Protein AF-A9KJ22-F1 (afdb_monomer)

Solvent-accessible surface area (backbone atoms only — not comparable to full-atom values): 5440 Å² total; per-residue (Å²): 140,86,86,83,89,75,87,72,91,70,94,84,78,93,72,81,83,83,75,76,88,50,88,89,60,47,62,38,33,76,65,34,90,72,58,38,42,70,66,55,82,80,54,94,90,59,62,65,70,65,37,34,44,70,88,66,49,87,78,81,54,54,41,57,66,63,24,69,66,49,47,51,51,53,52,59,58,74,76,102

Structure (mmCIF, N/CA/C/O backbone):
data_AF-A9KJ22-F1
#
_entry.id   AF-A9KJ22-F1
#
loop_
_atom_site.group_PDB
_atom_site.id
_atom_site.type_symbol
_atom_site.label_atom_id
_atom_site.label_alt_id
_atom_site.label_comp_id
_atom_site.label_asym_id
_atom_site.label_entity_id
_atom_site.label_seq_id
_atom_site.pdbx_PDB_ins_code
_atom_site.Cartn_x
_atom_site.Cartn_y
_atom_site.Cartn_z
_atom_site.occupancy
_atom_site.B_iso_or_equiv
_atom_site.auth_seq_id
_atom_site.auth_comp_id
_atom_site.auth_asym_id
_atom_site.auth_atom_id
_atom_site.pdbx_PDB_model_num
ATOM 1 N N . MET A 1 1 ? -3.057 5.906 -8.737 1.00 68.12 1 MET A N 1
ATOM 2 C CA . MET A 1 1 ? -1.751 5.986 -9.428 1.00 68.12 1 MET A CA 1
ATOM 3 C C . MET A 1 1 ? -1.966 5.576 -10.867 1.00 68.12 1 MET A C 1
ATOM 5 O O . MET A 1 1 ? -2.715 4.634 -11.087 1.00 68.12 1 MET A O 1
ATOM 9 N N . SER A 1 2 ? -1.320 6.265 -11.801 1.00 88.56 2 SER A N 1
ATOM 10 C CA . SER A 1 2 ? -1.350 5.928 -13.225 1.00 88.56 2 SER A CA 1
ATOM 11 C C . SER A 1 2 ? 0.084 5.757 -13.708 1.00 88.56 2 SER A C 1
ATOM 13 O O . SER A 1 2 ? 0.962 6.508 -13.286 1.00 88.56 2 SER A O 1
ATOM 15 N N . THR A 1 3 ? 0.314 4.778 -14.577 1.00 90.50 3 THR A N 1
ATOM 16 C CA . THR A 1 3 ? 1.616 4.530 -15.202 1.00 90.50 3 THR A CA 1
ATOM 17 C C . THR A 1 3 ? 1.475 4.763 -16.698 1.00 90.50 3 THR A C 1
ATOM 19 O O . THR A 1 3 ? 0.544 4.247 -17.311 1.00 90.50 3 THR A O 1
ATOM 22 N N . ILE A 1 4 ? 2.383 5.547 -17.278 1.00 93.31 4 ILE A N 1
ATOM 23 C CA . ILE A 1 4 ? 2.422 5.828 -18.715 1.00 93.31 4 ILE A CA 1
ATOM 24 C C . ILE A 1 4 ? 3.684 5.181 -19.275 1.00 93.31 4 ILE A C 1
ATOM 26 O O . ILE A 1 4 ? 4.786 5.472 -18.814 1.00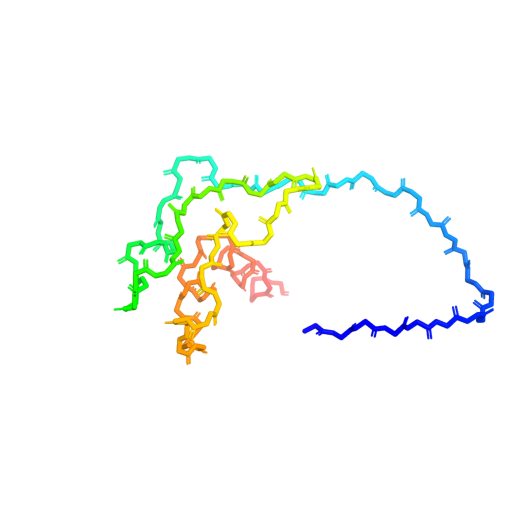 93.31 4 ILE A O 1
ATOM 30 N N . LEU A 1 5 ? 3.518 4.303 -20.262 1.00 95.25 5 LEU A N 1
ATOM 31 C CA . LEU A 1 5 ? 4.629 3.741 -21.024 1.00 95.25 5 LEU A CA 1
ATOM 32 C C . LEU A 1 5 ? 4.904 4.660 -22.214 1.00 95.25 5 LEU A C 1
ATOM 34 O O . LEU A 1 5 ? 3.997 4.970 -22.983 1.00 95.25 5 LEU A O 1
ATOM 38 N N . THR A 1 6 ? 6.142 5.125 -22.341 1.00 94.69 6 THR A N 1
ATOM 39 C CA . THR A 1 6 ? 6.551 6.066 -23.386 1.00 94.69 6 THR A CA 1
ATOM 40 C C . THR A 1 6 ? 7.981 5.783 -23.826 1.00 94.69 6 THR A C 1
ATOM 42 O O . THR A 1 6 ? 8.798 5.303 -23.044 1.00 94.69 6 THR A O 1
ATOM 45 N N . ASN A 1 7 ? 8.272 6.086 -25.086 1.00 96.50 7 ASN A N 1
ATOM 46 C CA . ASN A 1 7 ? 9.609 6.066 -25.677 1.00 96.50 7 ASN A CA 1
ATOM 47 C C . ASN A 1 7 ? 10.284 7.448 -25.675 1.00 96.50 7 ASN A C 1
ATOM 49 O O . ASN A 1 7 ? 11.392 7.578 -26.193 1.00 96.50 7 ASN A O 1
ATOM 53 N N . ALA A 1 8 ? 9.626 8.488 -25.152 1.00 95.56 8 ALA A N 1
ATOM 54 C CA . ALA A 1 8 ? 10.239 9.805 -25.039 1.00 95.56 8 ALA A CA 1
ATOM 55 C C . ALA A 1 8 ? 11.491 9.739 -24.136 1.00 95.56 8 ALA A C 1
ATOM 57 O O . ALA A 1 8 ? 11.478 9.027 -23.127 1.00 95.56 8 ALA A O 1
ATOM 58 N N . PRO A 1 9 ? 12.582 10.450 -24.478 1.00 93.56 9 PRO A N 1
ATOM 59 C CA . PRO A 1 9 ? 13.809 10.399 -23.697 1.00 93.56 9 PRO A CA 1
ATOM 60 C C . PRO A 1 9 ? 13.623 11.120 -22.357 1.00 93.56 9 PRO A C 1
ATOM 62 O O . PRO A 1 9 ? 13.310 12.309 -22.322 1.00 93.56 9 PRO A O 1
ATOM 65 N N . PHE A 1 10 ? 13.86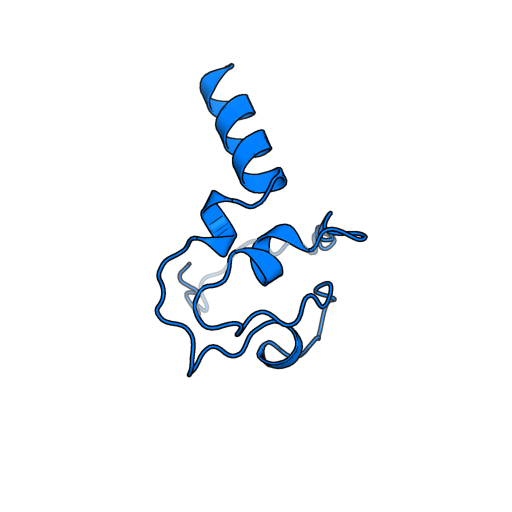0 10.410 -21.255 1.00 90.94 10 PHE A N 1
ATOM 66 C CA . PHE A 1 10 ? 13.872 10.964 -19.901 1.00 90.94 10 PHE A CA 1
ATOM 67 C C . PHE A 1 10 ? 15.139 10.529 -19.159 1.00 90.94 10 PHE A C 1
ATOM 69 O O . PHE A 1 10 ? 15.602 9.403 -19.361 1.00 90.94 10 PHE A O 1
ATOM 76 N N . PRO A 1 11 ? 15.702 11.377 -18.279 1.00 90.88 11 PRO A N 1
ATOM 77 C CA . PRO A 1 11 ? 16.768 10.946 -17.386 1.00 90.88 11 PRO A CA 1
ATOM 78 C C . PRO A 1 11 ? 16.244 9.842 -16.459 1.00 90.88 11 PRO A C 1
ATOM 80 O O . PRO A 1 11 ? 15.247 10.020 -15.759 1.00 90.88 11 PRO A O 1
ATOM 83 N N . THR A 1 12 ? 16.908 8.688 -16.464 1.00 88.12 12 THR A N 1
ATOM 84 C CA . THR A 1 12 ? 16.591 7.569 -15.571 1.00 88.12 12 THR A CA 1
ATOM 85 C C . THR A 1 12 ? 17.490 7.613 -14.346 1.00 88.12 12 THR A C 1
ATOM 87 O O . THR A 1 12 ? 18.712 7.656 -14.481 1.00 88.12 12 THR A O 1
ATOM 90 N N . GLU A 1 13 ? 16.905 7.525 -13.156 1.00 89.31 13 GLU A N 1
ATOM 91 C CA . GLU A 1 13 ? 17.653 7.410 -11.906 1.00 89.31 13 GLU A CA 1
ATOM 92 C C . GLU A 1 13 ? 17.367 6.065 -11.239 1.00 89.31 13 GLU A C 1
ATOM 94 O O . GLU A 1 13 ? 16.210 5.686 -11.052 1.00 89.31 13 GLU A O 1
ATOM 99 N N . ASN A 1 14 ? 18.421 5.359 -10.830 1.00 84.69 14 ASN A N 1
ATOM 100 C CA . ASN A 1 14 ? 18.288 4.144 -10.033 1.00 84.69 14 ASN A CA 1
ATOM 101 C C . ASN A 1 14 ? 18.280 4.507 -8.541 1.00 84.69 14 ASN A C 1
ATOM 103 O O . ASN A 1 14 ? 19.310 4.453 -7.865 1.00 84.69 14 ASN A O 1
ATOM 107 N N . ARG A 1 15 ? 17.128 4.970 -8.041 1.00 88.00 15 ARG A N 1
ATOM 108 C CA . ARG A 1 15 ? 16.958 5.285 -6.616 1.00 88.00 15 ARG A CA 1
ATOM 109 C C . ARG A 1 15 ? 16.708 4.007 -5.812 1.00 88.00 15 ARG A C 1
ATOM 111 O O . ARG A 1 15 ? 15.958 3.147 -6.273 1.00 88.00 15 ARG A O 1
ATOM 118 N N . PRO A 1 16 ? 17.269 3.892 -4.595 1.00 88.12 16 PRO A N 1
ATOM 119 C CA . PRO A 1 16 ? 16.973 2.763 -3.728 1.00 88.12 16 PRO A CA 1
ATOM 120 C C . PRO A 1 16 ? 15.482 2.731 -3.378 1.00 88.12 16 PRO A C 1
ATOM 122 O O . PRO A 1 16 ? 14.837 3.774 -3.224 1.00 88.12 16 PRO A O 1
ATOM 125 N N . PHE A 1 17 ? 14.944 1.524 -3.219 1.00 87.00 17 PHE A N 1
ATOM 126 C CA . PHE A 1 17 ? 13.570 1.341 -2.768 1.00 87.00 17 PHE A CA 1
ATOM 127 C C . PHE A 1 17 ? 13.390 1.901 -1.356 1.00 87.00 17 PHE A C 1
ATOM 129 O O . PHE A 1 17 ? 14.204 1.669 -0.462 1.00 87.00 17 PHE A O 1
ATOM 136 N N . ILE A 1 18 ? 12.286 2.614 -1.146 1.00 88.81 18 ILE A N 1
ATOM 137 C CA . ILE A 1 18 ? 11.866 3.020 0.192 1.00 88.81 18 ILE A CA 1
ATOM 138 C C . ILE A 1 18 ? 11.140 1.831 0.808 1.00 88.81 18 ILE A C 1
ATOM 140 O O . ILE A 1 18 ? 10.055 1.461 0.360 1.00 88.81 18 ILE A O 1
ATOM 144 N N . MET A 1 19 ? 11.745 1.237 1.832 1.00 92.12 19 MET A N 1
ATOM 145 C CA . MET A 1 19 ? 11.143 0.104 2.522 1.00 92.12 19 MET A CA 1
ATOM 146 C C . MET A 1 19 ? 9.919 0.531 3.347 1.00 92.12 19 MET A C 1
ATOM 148 O O . MET A 1 19 ? 9.918 1.628 3.925 1.00 92.12 19 MET A O 1
ATOM 152 N N . PRO A 1 20 ? 8.874 -0.316 3.430 1.00 92.38 20 PRO A N 1
ATOM 153 C CA . PRO A 1 20 ? 7.735 -0.067 4.302 1.00 92.38 20 PRO A CA 1
ATOM 154 C C . PRO A 1 20 ? 8.176 -0.007 5.764 1.00 92.38 20 PRO A C 1
ATOM 156 O O . PRO A 1 20 ? 9.107 -0.692 6.172 1.00 92.38 20 PRO A O 1
ATOM 159 N N . LYS A 1 21 ? 7.457 0.772 6.571 1.00 93.75 21 LYS A N 1
ATOM 160 C CA . LYS A 1 21 ? 7.709 0.920 8.016 1.00 93.75 21 LYS A CA 1
ATOM 161 C C . LYS A 1 21 ? 6.683 0.154 8.855 1.00 93.75 21 LYS A C 1
ATOM 163 O O . LYS A 1 21 ? 6.239 0.625 9.897 1.00 93.75 21 LYS A O 1
ATOM 168 N N . CYS A 1 22 ? 6.172 -0.945 8.309 1.00 93.75 22 CYS A N 1
ATOM 169 C CA . CYS A 1 22 ? 5.080 -1.686 8.926 1.00 93.75 22 CYS A CA 1
ATOM 170 C C . CYS A 1 22 ? 5.554 -2.452 10.161 1.00 93.75 22 CYS A C 1
ATOM 172 O O . CYS A 1 22 ? 4.830 -2.438 11.145 1.00 93.75 22 CYS A O 1
ATOM 174 N N . ASP A 1 23 ? 6.749 -3.045 10.141 1.00 89.50 23 ASP A N 1
ATOM 175 C CA . ASP A 1 23 ? 7.255 -3.910 11.215 1.00 89.50 23 ASP A CA 1
ATOM 176 C C . ASP A 1 23 ? 6.160 -4.897 11.682 1.00 89.50 23 ASP A C 1
ATOM 178 O O . ASP A 1 23 ? 5.629 -5.643 10.862 1.00 89.50 23 ASP A O 1
ATOM 182 N N . GLU A 1 24 ? 5.759 -4.864 12.954 1.00 93.75 24 GLU A N 1
ATOM 183 C CA . GLU A 1 24 ? 4.694 -5.712 13.521 1.00 93.75 24 GLU A CA 1
ATOM 184 C C . GLU A 1 24 ? 3.277 -5.100 13.422 1.00 93.75 24 GLU A C 1
ATOM 186 O O . GLU A 1 24 ? 2.318 -5.622 13.985 1.00 93.75 24 GLU A O 1
ATOM 191 N N . CYS A 1 25 ? 3.105 -3.970 12.730 1.00 96.31 25 CYS A N 1
ATOM 192 C CA . CYS A 1 25 ? 1.826 -3.264 12.626 1.00 96.31 25 CYS A CA 1
ATOM 193 C C . CYS A 1 25 ? 0.789 -4.042 11.801 1.00 96.31 25 CYS A C 1
ATOM 195 O O . CYS A 1 25 ? 0.984 -4.300 10.612 1.00 96.31 25 CYS A O 1
ATOM 197 N N . THR A 1 26 ? -0.378 -4.292 12.398 1.00 96.81 26 THR A N 1
ATOM 198 C CA . THR A 1 26 ? -1.513 -4.994 11.769 1.00 96.81 26 THR A CA 1
ATOM 199 C C . THR A 1 26 ? -2.736 -4.107 11.525 1.00 96.81 26 THR A C 1
ATOM 201 O O . THR A 1 26 ? -3.740 -4.581 11.006 1.00 96.81 26 THR A O 1
ATOM 204 N N . VAL A 1 27 ? -2.664 -2.799 11.803 1.00 98.06 27 VAL A N 1
ATOM 205 C CA . VAL A 1 27 ? -3.831 -1.887 11.795 1.00 98.06 27 VAL A CA 1
ATOM 206 C C . VAL A 1 27 ? -4.660 -1.962 10.508 1.00 98.06 27 VAL A C 1
ATOM 208 O O . VAL A 1 2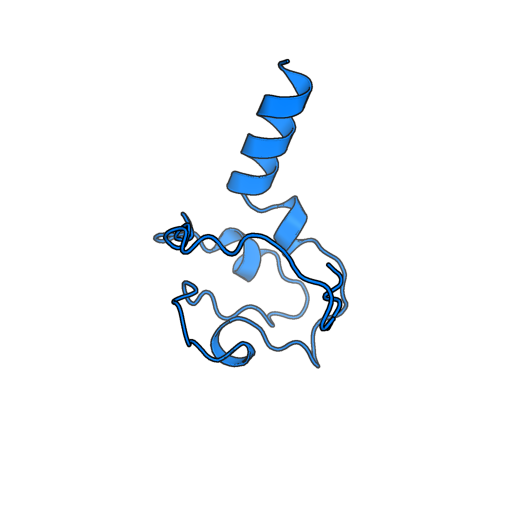7 ? -5.887 -1.979 10.561 1.00 98.06 27 VAL A O 1
ATOM 211 N N . CYS A 1 28 ? -4.013 -2.002 9.338 1.00 97.38 28 CYS A N 1
ATOM 212 C CA . CYS A 1 28 ? -4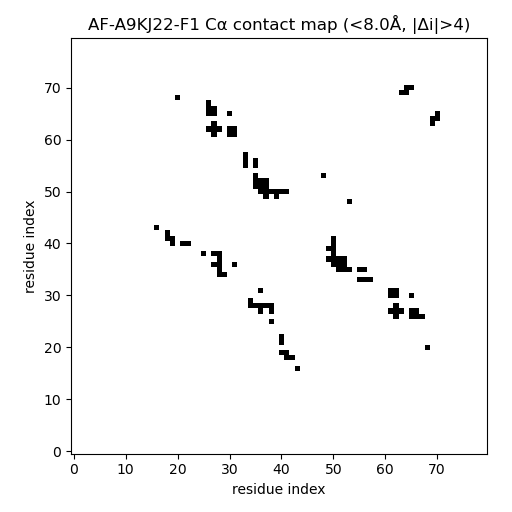.720 -2.075 8.059 1.00 97.38 28 CYS A CA 1
ATOM 213 C C . CYS A 1 28 ? -5.448 -3.410 7.854 1.00 97.38 28 CYS A C 1
ATOM 215 O O . CYS A 1 28 ? -6.519 -3.412 7.249 1.00 97.38 28 CYS A O 1
ATOM 217 N N . LYS A 1 29 ? -4.885 -4.510 8.364 1.00 97.44 29 LYS A N 1
ATOM 218 C CA . LYS A 1 29 ? -5.485 -5.845 8.356 1.00 97.44 29 LYS A CA 1
ATOM 219 C C . LYS A 1 29 ? -6.686 -5.897 9.291 1.00 97.44 29 LYS A C 1
ATOM 221 O O . LYS A 1 29 ? -7.758 -6.306 8.863 1.00 97.44 29 LYS A O 1
ATOM 226 N N . ASP A 1 30 ? -6.526 -5.395 10.509 1.00 98.19 30 ASP A N 1
ATOM 227 C CA . ASP A 1 30 ? -7.546 -5.496 11.557 1.00 98.19 30 ASP A CA 1
ATOM 228 C C . ASP A 1 30 ? -8.788 -4.638 11.258 1.00 98.19 30 ASP A C 1
ATOM 230 O O . ASP A 1 30 ? -9.906 -5.017 11.595 1.00 98.19 30 ASP A O 1
ATOM 234 N N . ILE A 1 31 ? -8.617 -3.490 10.590 1.00 98.00 31 ILE A N 1
ATOM 235 C CA . ILE A 1 31 ? -9.732 -2.593 10.231 1.00 98.00 31 ILE A CA 1
ATOM 236 C C . ILE A 1 31 ? -10.424 -2.965 8.909 1.00 98.00 31 ILE A C 1
ATOM 238 O O . ILE A 1 31 ? -11.438 -2.358 8.547 1.00 98.00 31 ILE A O 1
ATOM 242 N N . CYS A 1 32 ? -9.856 -3.896 8.136 1.00 98.31 32 CYS A N 1
ATOM 243 C CA . CYS A 1 32 ? -10.366 -4.241 6.814 1.00 98.31 32 CYS A CA 1
ATOM 244 C C . CYS A 1 32 ? -11.720 -4.964 6.934 1.00 98.31 32 CYS A C 1
ATOM 246 O O . CYS A 1 32 ? -11.765 -6.062 7.483 1.00 98.31 32 CYS A O 1
ATOM 248 N N . PRO A 1 33 ? -12.822 -4.409 6.393 1.00 97.88 33 PRO A N 1
ATOM 249 C CA . PRO A 1 33 ? -14.150 -4.997 6.571 1.00 97.88 33 PRO A CA 1
ATOM 250 C C . PRO A 1 33 ? -14.318 -6.334 5.841 1.00 97.88 33 PRO A C 1
ATOM 252 O O . PRO A 1 33 ? -15.100 -7.169 6.280 1.00 97.88 33 PRO A O 1
ATOM 255 N N . THR A 1 34 ? -13.588 -6.543 4.743 1.00 97.94 34 THR A N 1
ATOM 256 C CA . THR A 1 34 ? -13.631 -7.780 3.952 1.00 97.94 34 THR A CA 1
ATOM 257 C C . THR A 1 34 ? -12.506 -8.756 4.305 1.00 97.94 34 THR A C 1
ATOM 259 O O . THR A 1 34 ? -12.456 -9.848 3.751 1.00 97.94 34 THR A O 1
ATOM 262 N N . GLY A 1 35 ? -11.596 -8.390 5.218 1.00 97.88 35 GLY A N 1
ATOM 263 C CA . GLY A 1 35 ? -10.515 -9.269 5.680 1.00 97.88 35 GLY A CA 1
ATOM 264 C C . GLY A 1 35 ? -9.455 -9.622 4.628 1.00 97.88 35 GLY A C 1
ATOM 265 O O . GLY A 1 35 ? -8.701 -10.570 4.821 1.00 97.88 35 GLY A O 1
ATOM 266 N N . VAL A 1 36 ? -9.367 -8.875 3.524 1.00 98.25 36 VAL A N 1
ATOM 267 C CA . VAL A 1 36 ? -8.533 -9.236 2.358 1.00 98.25 36 VAL A CA 1
ATOM 268 C C . VAL A 1 36 ? -7.049 -8.882 2.470 1.00 98.25 36 VAL A C 1
ATOM 270 O O . VAL A 1 36 ? -6.272 -9.180 1.567 1.00 98.25 36 VAL A O 1
ATOM 273 N N . ILE A 1 37 ? -6.627 -8.205 3.539 1.00 97.81 37 ILE A N 1
ATOM 274 C CA . ILE A 1 37 ? -5.231 -7.785 3.731 1.00 97.81 37 ILE A CA 1
ATOM 275 C C . IL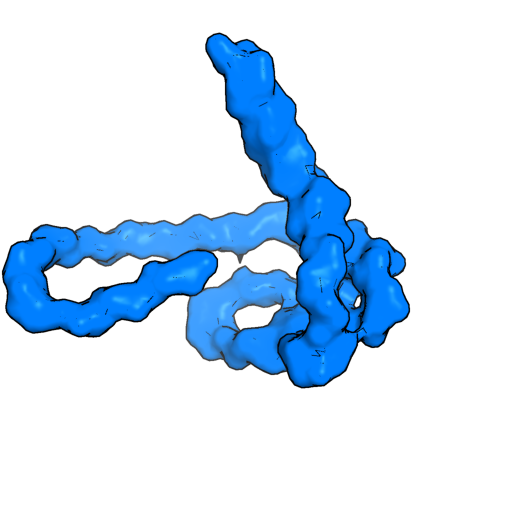E A 1 37 ? -4.500 -8.841 4.558 1.00 97.81 37 ILE A C 1
ATOM 277 O O . ILE A 1 37 ? -4.839 -9.082 5.714 1.00 97.81 37 ILE A O 1
ATOM 281 N N . HIS A 1 38 ? -3.451 -9.441 3.994 1.00 95.88 38 HIS A N 1
ATOM 282 C CA . HIS A 1 38 ? -2.764 -10.571 4.629 1.00 95.88 38 HIS A CA 1
ATOM 283 C C . HIS A 1 38 ? -1.871 -10.151 5.808 1.00 95.88 38 HIS A C 1
ATOM 285 O O . HIS A 1 38 ? -1.724 -10.897 6.782 1.00 95.88 38 HIS A O 1
ATOM 291 N N . GLY A 1 39 ? -1.323 -8.931 5.751 1.00 94.19 39 GLY A N 1
ATOM 292 C CA . GLY A 1 39 ? -0.367 -8.403 6.732 1.00 94.19 39 GLY A CA 1
ATOM 293 C C . GLY A 1 39 ? 1.099 -8.684 6.387 1.00 94.19 39 GLY A C 1
ATOM 294 O O . GLY A 1 39 ? 1.974 -8.478 7.219 1.00 94.19 39 GLY A O 1
ATOM 295 N N . SER A 1 40 ? 1.387 -9.150 5.170 1.00 93.94 40 SER A N 1
ATOM 296 C CA . SER A 1 40 ? 2.757 -9.344 4.693 1.00 93.94 40 SER A CA 1
ATOM 297 C C . SER A 1 40 ? 3.442 -8.008 4.391 1.00 93.94 40 SER A C 1
ATOM 299 O O . SER A 1 40 ? 2.855 -7.120 3.768 1.00 93.94 40 SER A O 1
ATOM 301 N N . ILE A 1 41 ? 4.707 -7.871 4.795 1.00 93.50 41 ILE A N 1
ATOM 302 C CA . ILE A 1 41 ? 5.524 -6.693 4.477 1.00 93.50 41 ILE A CA 1
ATOM 303 C C . ILE A 1 41 ? 5.961 -6.781 3.014 1.00 93.50 41 ILE A C 1
ATOM 305 O O . ILE A 1 41 ? 6.600 -7.753 2.617 1.00 93.50 41 ILE A O 1
ATOM 309 N N . TRP A 1 42 ? 5.641 -5.751 2.225 1.00 94.19 42 TRP A N 1
ATOM 310 C CA . TRP A 1 42 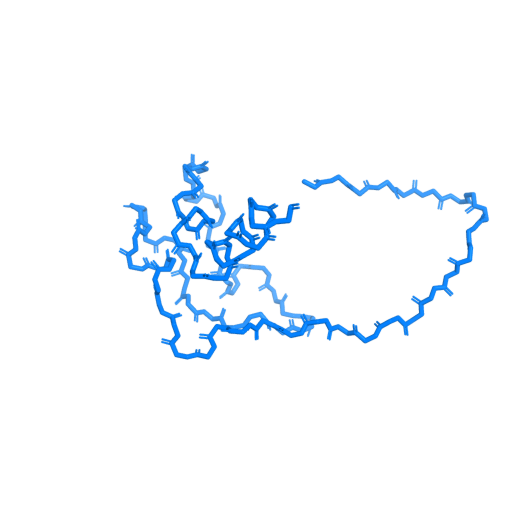? 6.074 -5.666 0.830 1.00 94.19 42 TRP A CA 1
ATOM 311 C C . TRP A 1 42 ? 7.603 -5.713 0.720 1.00 94.19 42 TRP A C 1
ATOM 313 O O . TRP A 1 42 ? 8.313 -5.025 1.456 1.00 94.19 42 TRP A O 1
ATOM 323 N N . GLN A 1 43 ? 8.087 -6.491 -0.245 1.00 92.94 43 GLN A N 1
ATOM 324 C CA . GLN A 1 43 ? 9.489 -6.567 -0.648 1.00 92.94 43 GLN A CA 1
ATOM 325 C C . GLN A 1 43 ? 9.590 -6.423 -2.176 1.00 92.94 43 GLN A C 1
ATOM 327 O O . GLN A 1 43 ? 8.652 -6.811 -2.885 1.00 92.94 43 GLN A O 1
ATOM 332 N N . PRO A 1 44 ? 10.706 -5.902 -2.719 1.00 92.25 44 PRO A N 1
ATOM 333 C CA . PRO A 1 44 ? 10.917 -5.849 -4.162 1.00 92.25 44 PRO A CA 1
ATOM 334 C C . PRO A 1 44 ? 10.761 -7.229 -4.816 1.00 92.25 44 PRO A C 1
ATOM 336 O O . PRO A 1 44 ? 11.315 -8.217 -4.344 1.00 92.25 44 PRO A O 1
ATOM 339 N N . GLY A 1 45 ? 9.991 -7.298 -5.905 1.00 93.06 45 GLY A N 1
ATOM 340 C CA . GLY A 1 45 ? 9.719 -8.547 -6.629 1.00 93.06 45 GLY A CA 1
ATOM 341 C C . GLY A 1 45 ? 8.632 -9.440 -6.017 1.00 93.06 45 GLY A C 1
ATOM 342 O O . GLY A 1 45 ? 8.292 -10.460 -6.613 1.00 93.06 45 GLY A O 1
ATOM 343 N N . MET A 1 46 ? 8.053 -9.070 -4.870 1.00 94.62 46 MET A N 1
ATOM 344 C CA . MET A 1 46 ? 6.950 -9.815 -4.261 1.00 94.62 46 MET A CA 1
ATOM 345 C C . MET A 1 46 ? 5.685 -9.759 -5.128 1.00 94.62 46 MET A C 1
ATOM 347 O O . MET A 1 46 ? 5.347 -8.714 -5.691 1.00 94.62 46 MET A O 1
ATOM 351 N N . ASN A 1 47 ? 4.952 -10.875 -5.196 1.00 96.06 47 ASN A N 1
ATOM 352 C CA . ASN A 1 47 ? 3.649 -10.905 -5.851 1.00 96.06 47 ASN A CA 1
ATOM 353 C C . ASN A 1 47 ? 2.644 -10.037 -5.066 1.00 96.06 47 ASN A C 1
ATOM 355 O O . ASN A 1 47 ? 2.576 -10.093 -3.837 1.00 96.06 47 ASN A O 1
ATOM 359 N N . ARG A 1 48 ? 1.850 -9.235 -5.784 1.00 92.88 48 ARG A N 1
ATOM 360 C CA . ARG A 1 48 ? 0.804 -8.380 -5.204 1.00 92.88 48 ARG A CA 1
ATOM 361 C C . ARG A 1 48 ? -0.223 -9.180 -4.403 1.00 92.88 48 ARG A C 1
ATOM 363 O O . ARG A 1 48 ? -0.620 -8.730 -3.329 1.00 92.88 48 ARG A O 1
ATOM 370 N N . ASP A 1 49 ? -0.596 -10.354 -4.895 1.00 96.31 49 ASP A N 1
ATOM 371 C CA . ASP A 1 49 ? -1.584 -11.234 -4.271 1.00 96.31 49 ASP A CA 1
ATOM 372 C C . ASP A 1 49 ? -1.074 -11.776 -2.929 1.00 96.31 49 ASP A C 1
ATOM 374 O O . ASP A 1 49 ? -1.856 -12.180 -2.078 1.00 96.31 49 ASP A O 1
ATOM 378 N N . SER A 1 50 ? 0.238 -11.724 -2.668 1.00 96.44 50 SER A N 1
ATOM 379 C CA . SER A 1 50 ? 0.782 -12.050 -1.347 1.00 96.44 50 SER A CA 1
ATOM 380 C C . SER A 1 50 ? 0.480 -10.978 -0.293 1.00 96.44 50 SER A C 1
ATOM 382 O O . SER A 1 50 ? 0.571 -11.264 0.895 1.00 96.44 50 SER A O 1
ATOM 384 N N . ILE A 1 51 ? 0.094 -9.763 -0.690 1.00 95.25 51 ILE A N 1
ATOM 385 C CA . ILE A 1 51 ? -0.144 -8.633 0.224 1.00 95.25 51 ILE A CA 1
ATOM 386 C C . ILE A 1 51 ? -1.640 -8.419 0.463 1.00 95.25 51 ILE A C 1
ATOM 388 O O . ILE A 1 51 ? -2.056 -8.150 1.595 1.00 95.25 51 ILE A O 1
ATOM 392 N N . VAL A 1 52 ? -2.442 -8.508 -0.599 1.00 96.50 52 VAL A N 1
ATOM 393 C CA . VAL A 1 52 ? -3.879 -8.228 -0.561 1.00 96.50 52 VAL A CA 1
ATOM 394 C C . VAL A 1 52 ? -4.617 -8.988 -1.658 1.00 96.50 52 VAL A C 1
ATOM 396 O O . VAL A 1 52 ? -4.186 -8.978 -2.810 1.00 96.50 52 VAL A O 1
ATOM 399 N N . ASP A 1 53 ? -5.764 -9.569 -1.315 1.00 97.62 53 ASP A N 1
ATOM 400 C CA . ASP A 1 53 ? -6.727 -10.055 -2.301 1.00 97.62 53 ASP A CA 1
ATOM 401 C C . ASP A 1 53 ? -7.550 -8.881 -2.847 1.00 97.62 53 ASP A C 1
ATOM 403 O O . ASP A 1 53 ? -8.408 -8.291 -2.187 1.00 97.62 53 ASP A O 1
ATOM 407 N N . VAL A 1 54 ? -7.247 -8.501 -4.082 1.00 96.19 54 VAL A N 1
ATOM 408 C CA . VAL A 1 54 ? -7.849 -7.330 -4.725 1.00 96.19 54 VAL A CA 1
ATOM 409 C C . VAL A 1 54 ? -9.214 -7.620 -5.328 1.00 96.19 54 VAL A C 1
ATOM 411 O O . VAL A 1 54 ? -9.965 -6.677 -5.562 1.00 96.19 54 VAL A O 1
ATOM 414 N N . TYR A 1 55 ? -9.539 -8.888 -5.570 1.00 97.06 55 TYR A N 1
ATOM 415 C CA . TYR A 1 55 ? -10.805 -9.289 -6.178 1.00 97.06 55 TYR A CA 1
ATOM 416 C C . TYR A 1 55 ? -11.940 -9.303 -5.154 1.00 97.06 55 TYR A C 1
ATOM 418 O O . TYR A 1 55 ? -13.090 -9.065 -5.513 1.00 97.06 55 TYR A O 1
ATOM 426 N N . HIS A 1 56 ? -11.608 -9.498 -3.877 1.00 97.44 56 HIS A N 1
ATOM 427 C CA . HIS A 1 56 ? -12.552 -9.415 -2.758 1.00 97.44 56 HIS A CA 1
ATOM 428 C C . HIS A 1 56 ? -12.478 -8.070 -2.003 1.00 97.44 56 HIS A C 1
ATOM 430 O O . HIS A 1 56 ? -13.109 -7.886 -0.958 1.00 97.44 56 HIS A O 1
ATOM 436 N N . CYS A 1 57 ? -11.691 -7.114 -2.504 1.00 97.31 57 CYS A N 1
ATOM 437 C CA . CYS A 1 57 ? -11.596 -5.768 -1.948 1.00 97.31 57 CYS A CA 1
ATOM 438 C C . CYS A 1 57 ? -12.767 -4.901 -2.431 1.00 97.31 57 CYS A C 1
ATOM 440 O O . CYS A 1 57 ? -13.020 -4.799 -3.628 1.00 97.31 57 CYS A O 1
ATOM 442 N N . ASP A 1 58 ? -13.436 -4.210 -1.508 1.00 97.12 58 ASP A N 1
ATOM 443 C CA . ASP A 1 58 ? -14.546 -3.295 -1.815 1.00 97.12 58 ASP A CA 1
ATOM 444 C C . ASP A 1 58 ? -14.091 -1.871 -2.192 1.00 97.12 58 ASP A C 1
ATOM 446 O O . ASP A 1 58 ? -14.906 -1.019 -2.541 1.00 97.12 58 ASP A O 1
ATOM 450 N N . GLY A 1 59 ? -12.789 -1.583 -2.103 1.00 96.56 59 GLY A N 1
ATOM 451 C CA . GLY A 1 59 ? -12.235 -0.265 -2.404 1.00 96.56 59 GLY A CA 1
ATOM 452 C C . GLY A 1 59 ? -12.559 0.820 -1.369 1.00 96.56 59 GLY A C 1
ATOM 453 O O . GLY A 1 59 ? -12.397 1.998 -1.678 1.00 96.56 59 GLY A O 1
ATOM 454 N N . CYS A 1 60 ? -12.963 0.475 -0.139 1.00 97.56 60 CYS A N 1
ATOM 455 C CA . CYS A 1 60 ? -13.387 1.456 0.875 1.00 97.56 60 CYS A CA 1
ATOM 456 C C . CYS A 1 60 ? -12.273 2.358 1.446 1.00 97.56 60 CYS A C 1
ATOM 458 O O . CYS A 1 60 ? -12.556 3.286 2.202 1.00 97.56 60 CYS A O 1
ATOM 460 N N . LEU A 1 61 ? -11.000 2.075 1.143 1.00 97.06 61 LEU A N 1
ATOM 461 C CA . LEU A 1 61 ? -9.816 2.841 1.571 1.00 97.06 61 LEU A CA 1
ATOM 462 C C . LEU A 1 61 ? -9.571 2.950 3.089 1.00 97.06 61 LEU A C 1
ATOM 464 O O . LEU A 1 61 ? -8.645 3.653 3.502 1.00 97.06 61 LEU A O 1
ATOM 468 N N . LYS A 1 62 ? -10.302 2.218 3.938 1.00 97.81 62 LYS A N 1
ATOM 469 C CA . LYS A 1 62 ? -10.069 2.217 5.397 1.00 97.81 62 LYS A CA 1
ATOM 470 C C . LYS A 1 62 ? -8.619 1.883 5.759 1.00 97.81 62 LYS A C 1
ATOM 472 O O . LYS A 1 62 ? -8.021 2.554 6.594 1.00 97.81 62 LYS A O 1
ATOM 477 N N . CYS A 1 63 ? -8.024 0.906 5.079 1.00 97.2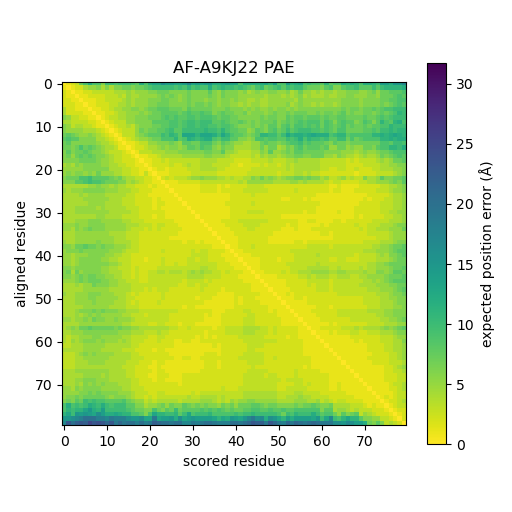5 63 CYS A N 1
ATOM 478 C CA . CYS A 1 63 ? -6.628 0.514 5.268 1.00 97.25 63 CYS A CA 1
ATOM 479 C C . CYS A 1 63 ? -5.629 1.657 5.019 1.00 97.25 63 CYS A C 1
ATOM 481 O O . CYS A 1 63 ? -4.616 1.750 5.712 1.00 97.25 63 CYS A O 1
ATOM 483 N N . LEU A 1 64 ? -5.924 2.546 4.065 1.00 96.38 64 LEU A N 1
ATOM 484 C CA . LEU A 1 64 ? -5.093 3.704 3.753 1.00 96.38 64 LEU A CA 1
ATOM 485 C C . LEU A 1 64 ? -5.266 4.797 4.808 1.00 96.38 64 LEU A C 1
ATOM 487 O O . LEU A 1 64 ? -4.273 5.312 5.324 1.00 96.38 64 LEU A O 1
ATOM 491 N N . VAL A 1 65 ? -6.518 5.133 5.133 1.00 97.00 65 VAL A N 1
ATOM 492 C CA . VAL A 1 65 ? -6.857 6.220 6.063 1.00 97.00 65 VAL A CA 1
ATOM 493 C C . VAL A 1 65 ? -6.390 5.898 7.480 1.00 97.00 65 VAL A C 1
ATOM 495 O O . VAL A 1 65 ? -5.846 6.770 8.151 1.00 97.00 65 VAL A O 1
ATOM 498 N N . HIS A 1 66 ? -6.541 4.657 7.940 1.00 97.31 66 HIS A N 1
ATOM 499 C CA . HIS A 1 66 ? -6.171 4.267 9.304 1.00 97.31 66 HIS A CA 1
ATOM 500 C C . HIS A 1 66 ? -4.693 3.887 9.468 1.00 97.31 66 HIS A C 1
ATOM 502 O O . HIS A 1 66 ? -4.245 3.667 10.591 1.00 97.31 66 HIS A O 1
ATOM 508 N N . CYS A 1 67 ? -3.905 3.852 8.390 1.00 97.12 67 CYS A N 1
ATOM 509 C CA . CYS A 1 67 ? -2.471 3.596 8.488 1.00 97.12 67 CYS A CA 1
ATOM 510 C C . CYS A 1 67 ? -1.774 4.675 9.351 1.00 97.12 67 CYS A C 1
ATOM 512 O O . CYS A 1 67 ? -1.870 5.867 9.029 1.00 97.12 67 CYS A O 1
ATOM 514 N N . PRO A 1 68 ? -1.005 4.295 10.396 1.00 96.88 68 PRO A N 1
ATOM 515 C CA . PRO A 1 68 ? -0.301 5.255 11.252 1.00 96.88 68 PRO A CA 1
ATOM 516 C C . PRO A 1 68 ? 0.655 6.174 10.482 1.00 96.88 68 PRO A C 1
ATOM 518 O O . PRO A 1 68 ? 0.805 7.350 10.817 1.00 96.88 68 PRO A O 1
ATOM 521 N N . TRP A 1 69 ? 1.275 5.665 9.415 1.00 95.56 69 TRP A N 1
ATOM 522 C CA . TRP A 1 69 ? 2.187 6.438 8.572 1.00 95.56 69 TRP A CA 1
ATOM 523 C C . TRP A 1 69 ? 1.457 7.428 7.669 1.00 95.56 69 TRP A C 1
ATOM 525 O O . TRP A 1 69 ? 1.943 8.547 7.510 1.00 95.56 69 TRP A O 1
ATOM 535 N N . THR A 1 70 ? 0.273 7.075 7.156 1.00 95.56 70 THR A N 1
ATOM 536 C CA . THR A 1 70 ? -0.601 8.021 6.445 1.00 95.56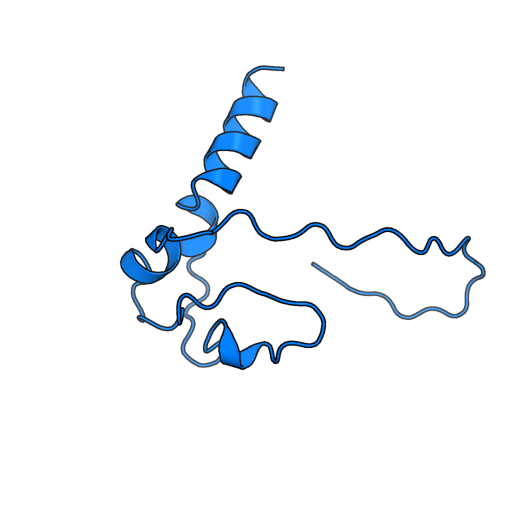 70 THR A CA 1
ATOM 537 C C . THR A 1 70 ? -1.042 9.137 7.383 1.00 95.56 70 THR A C 1
ATOM 539 O O . THR A 1 70 ? -0.907 10.312 7.056 1.00 95.56 70 THR A O 1
ATOM 542 N N . GLN A 1 71 ? -1.488 8.792 8.591 1.00 96.25 71 GLN A N 1
ATOM 543 C CA . GLN A 1 71 ? -1.886 9.770 9.606 1.00 96.25 71 GLN A CA 1
ATOM 544 C C . GLN A 1 71 ? -0.727 10.702 9.987 1.00 96.25 71 GLN A C 1
ATOM 546 O O . GLN A 1 71 ? -0.901 11.918 10.060 1.00 96.25 71 GLN A O 1
ATOM 551 N N . LYS A 1 72 ? 0.482 10.156 10.178 1.00 95.44 72 LYS A N 1
ATOM 552 C CA . LYS A 1 72 ? 1.694 10.949 10.438 1.00 95.44 72 LYS A CA 1
ATOM 553 C C . LYS A 1 72 ? 2.032 11.875 9.268 1.00 95.44 72 LYS A C 1
ATOM 555 O O . LYS A 1 72 ? 2.358 13.037 9.493 1.00 95.44 72 LYS A O 1
ATOM 560 N N . TYR A 1 73 ? 1.936 11.380 8.036 1.00 92.94 73 TYR A N 1
ATOM 561 C CA . TYR A 1 73 ? 2.154 12.177 6.831 1.00 92.94 73 TYR A CA 1
ATOM 562 C C . TYR A 1 73 ? 1.164 13.347 6.737 1.00 92.94 73 TYR A C 1
ATOM 564 O O . TYR A 1 73 ? 1.593 14.487 6.574 1.00 92.94 73 TYR A O 1
ATOM 572 N N . MET A 1 74 ? -0.131 13.093 6.945 1.00 94.00 74 MET A N 1
ATOM 573 C CA . MET A 1 74 ? -1.171 14.129 6.932 1.00 94.00 74 MET A CA 1
ATOM 574 C C . MET A 1 74 ? -0.945 15.193 8.012 1.00 94.00 74 MET A C 1
ATOM 576 O O . MET A 1 74 ? -1.019 16.386 7.726 1.00 94.00 74 MET A O 1
ATOM 580 N N . LYS A 1 75 ? -0.600 14.783 9.239 1.00 93.94 75 LYS A N 1
ATOM 581 C CA . LYS A 1 75 ? -0.273 15.720 10.329 1.00 93.94 75 LYS A CA 1
ATOM 582 C C . LYS A 1 75 ? 0.919 16.612 9.982 1.00 93.94 75 LYS A C 1
ATOM 584 O O . LYS A 1 75 ? 0.867 17.810 10.229 1.00 93.94 75 LYS A O 1
ATOM 589 N N . ASN A 1 76 ? 1.963 16.047 9.376 1.00 91.88 76 ASN A N 1
ATOM 590 C CA . ASN A 1 76 ? 3.147 16.806 8.967 1.00 91.88 76 ASN A CA 1
ATOM 591 C C . ASN A 1 76 ? 2.860 17.821 7.851 1.00 91.88 76 ASN A C 1
ATOM 593 O O . ASN A 1 76 ? 3.589 18.802 7.742 1.00 91.88 76 ASN A O 1
ATOM 597 N N . ILE A 1 77 ? 1.846 17.581 7.013 1.00 89.69 77 ILE A N 1
ATOM 598 C CA . ILE A 1 77 ? 1.402 18.550 6.003 1.00 89.69 77 ILE A CA 1
ATOM 599 C C . ILE A 1 77 ? 0.660 19.708 6.667 1.00 89.69 77 ILE A C 1
ATOM 601 O O . ILE A 1 77 ? 0.936 20.849 6.339 1.00 89.69 77 ILE A O 1
ATOM 605 N N . ILE A 1 78 ? -0.255 19.419 7.596 1.00 85.19 78 ILE A N 1
ATOM 606 C CA . ILE A 1 78 ? -1.075 20.445 8.266 1.00 85.19 78 ILE A CA 1
ATOM 607 C C . ILE A 1 78 ? -0.235 21.315 9.214 1.00 85.19 78 ILE A C 1
ATOM 609 O O . ILE A 1 78 ? -0.558 22.475 9.439 1.00 85.19 78 ILE A O 1
ATOM 613 N N . ALA A 1 79 ? 0.826 20.752 9.795 1.00 77.69 79 ALA A N 1
ATOM 614 C CA . ALA A 1 79 ? 1.728 21.466 10.697 1.00 77.69 79 ALA A CA 1
ATOM 615 C C . ALA A 1 79 ? 2.769 22.354 9.981 1.00 77.69 79 ALA A C 1
ATOM 617 O O . ALA A 1 79 ? 3.574 22.989 10.663 1.00 77.69 79 ALA A O 1
ATOM 618 N N . LYS A 1 80 ? 2.795 22.361 8.643 1.00 59.66 80 LYS A N 1
ATOM 619 C CA . LYS A 1 80 ? 3.604 23.270 7.818 1.00 59.66 80 LYS A CA 1
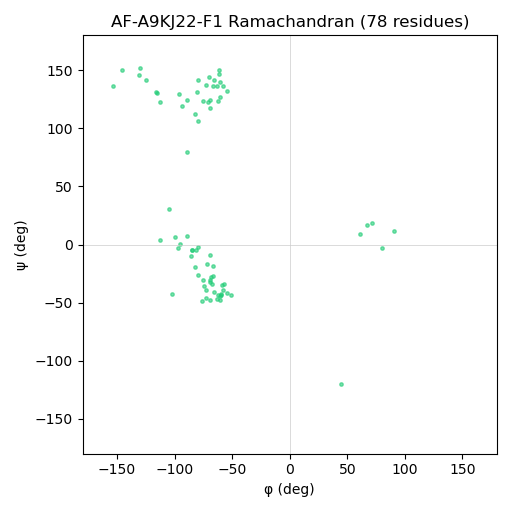ATOM 620 C C . LYS A 1 80 ? 2.745 24.409 7.294 1.00 59.66 80 LYS A C 1
ATOM 622 O O . LYS A 1 80 ? 3.305 25.520 7.199 1.00 59.66 80 LYS A O 1
#

Sequence (80 aa):
MSTILTNAPFPTENRPFIMPKCDECTVCKDICPTGVIHGSIWQPGMNRDSIVDVYHCDGCLKCLVHCPWTQKYMKNIIAK

Foldseek 3Di:
DDDDDDPPDDDDDPDDDDFDPCVVPCQLQVPQPQNFAPSDGDDPPDDPSNGGDPVSHPPPCSSVVRPPVNVVVVVVVVVD

Radius of gyration: 15.76 Å; Cα contacts (8 Å, |Δi|>4): 58; chains: 1; bounding box: 33×35×39 Å

Mean predicted aligned error: 4.21 Å

Organism: Lachnoclostridium phytofermentans (strain ATCC 700394 / DSM 18823 / ISDg) (NCBI:txid357809)

Secondary structure (DSSP, 8-state):
-------S------PPP-----TT--HHHHT-TT--B--PPP-TT--GGGTB-SSS-----HHHHT-HHHHHHHHHHHT-

pLDDT: mean 93.46, std 6.09, range [59.66, 98.31]

InterPro domains:
  IPR017896 4Fe-4S ferredoxin-type, iron-sulphur binding domain [PS51379] (14-38)
  IPR017900 4Fe-4S ferredoxin, iron-sulphur binding, conserved site [PS00198] (22-33)
  IPR017900 4Fe-4S ferredoxin, iron-sulphur binding, conserved site [PS00198] (57-68)